Protein AF-A0A7C4IQ72-F1 (afdb_monomer)

Radius of gyration: 12.99 Å; Cα contacts (8 Å, |Δi|>4): 102; chains: 1; bounding box: 28×21×35 Å

Structure (mmCIF, N/CA/C/O backbone):
data_AF-A0A7C4IQ72-F1
#
_entry.id   AF-A0A7C4IQ72-F1
#
loop_
_atom_site.group_PDB
_atom_site.id
_atom_site.type_symbol
_atom_site.label_atom_id
_atom_site.label_alt_id
_atom_site.label_comp_id
_atom_site.label_asym_id
_atom_site.label_entity_id
_atom_site.label_seq_id
_atom_site.pdbx_PDB_ins_code
_atom_site.Cartn_x
_atom_site.Cartn_y
_atom_site.Cartn_z
_atom_site.occupancy
_atom_site.B_iso_or_equiv
_atom_site.auth_seq_id
_atom_site.auth_comp_id
_atom_site.auth_asym_id
_atom_site.auth_atom_id
_atom_site.pdbx_PDB_model_num
ATOM 1 N N . MET A 1 1 ? -16.117 -6.441 -17.217 1.00 32.41 1 MET A N 1
ATOM 2 C CA . MET A 1 1 ? -16.777 -7.137 -16.092 1.00 32.41 1 MET A CA 1
ATOM 3 C C . MET A 1 1 ? -15.664 -7.596 -15.160 1.00 32.41 1 MET A C 1
ATOM 5 O O . MET A 1 1 ? -14.879 -8.441 -15.565 1.00 32.41 1 MET A O 1
ATOM 9 N N . LEU A 1 2 ? -15.478 -6.924 -14.019 1.00 40.91 2 LEU A N 1
ATOM 10 C CA . LEU A 1 2 ? -14.376 -7.189 -13.083 1.00 40.91 2 LEU A CA 1
ATOM 11 C C . LEU A 1 2 ? -14.526 -8.611 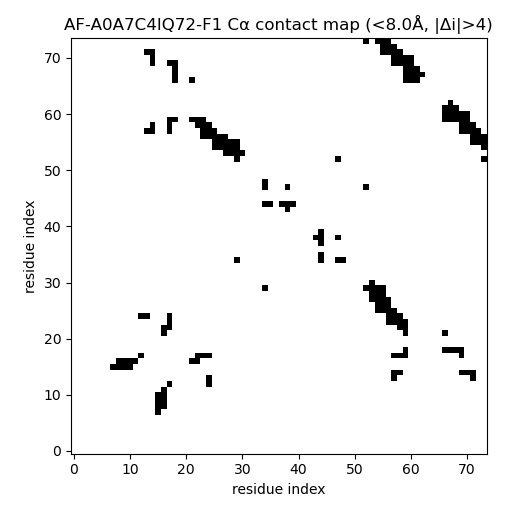-12.528 1.00 40.91 2 LEU A C 1
ATOM 13 O O . LEU A 1 2 ? -15.367 -8.853 -11.668 1.00 40.91 2 LEU A O 1
ATOM 17 N N . ALA A 1 3 ? -13.764 -9.562 -13.065 1.00 40.75 3 ALA A N 1
ATOM 18 C CA . ALA A 1 3 ? -13.679 -10.893 -12.491 1.00 40.75 3 ALA A CA 1
ATOM 19 C C . ALA A 1 3 ? -13.064 -10.763 -11.092 1.00 40.75 3 ALA A C 1
ATOM 21 O O . ALA A 1 3 ? -11.960 -10.234 -10.943 1.00 40.75 3 ALA A O 1
ATOM 22 N N . LEU A 1 4 ? -13.789 -11.234 -10.076 1.00 48.78 4 LEU A N 1
ATOM 23 C CA . LEU A 1 4 ? -13.262 -11.482 -8.737 1.00 48.78 4 LEU A CA 1
ATOM 24 C C . LEU A 1 4 ? -12.222 -12.604 -8.848 1.00 48.78 4 LEU A C 1
ATOM 26 O O . LEU A 1 4 ? -12.508 -13.774 -8.611 1.00 48.78 4 LEU A O 1
ATOM 30 N N . HIS A 1 5 ? -11.014 -12.254 -9.280 1.00 52.09 5 HIS A N 1
ATOM 31 C CA . HIS A 1 5 ? -9.857 -13.116 -9.106 1.00 52.09 5 HIS A CA 1
ATOM 32 C C . HIS A 1 5 ? -9.623 -13.262 -7.602 1.00 52.09 5 HIS A C 1
ATOM 34 O O . HIS A 1 5 ? -9.633 -12.237 -6.917 1.00 52.09 5 HIS A O 1
ATOM 40 N N . PRO A 1 6 ? -9.415 -14.480 -7.068 1.00 57.31 6 PRO A N 1
ATOM 41 C CA . PRO A 1 6 ? -9.172 -14.650 -5.647 1.00 57.31 6 PRO A CA 1
ATOM 42 C C . PRO A 1 6 ? -7.970 -13.799 -5.249 1.00 57.31 6 PRO A C 1
ATOM 44 O O . P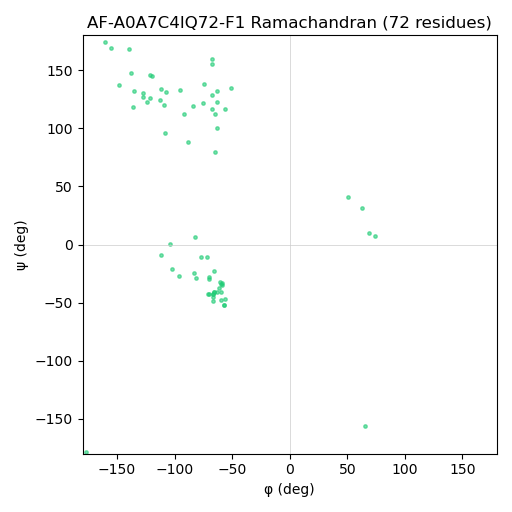RO A 1 6 ? -6.862 -13.907 -5.784 1.00 57.31 6 PRO A O 1
ATOM 47 N N . LEU A 1 7 ? -8.254 -12.841 -4.384 1.00 69.81 7 LEU A N 1
ATOM 48 C CA . LEU A 1 7 ? -7.294 -11.908 -3.850 1.00 69.81 7 LEU A CA 1
ATOM 49 C C . LEU A 1 7 ? -6.621 -12.616 -2.681 1.00 69.81 7 LEU A C 1
ATOM 51 O O . LEU A 1 7 ? -7.316 -13.029 -1.760 1.00 69.81 7 LEU A O 1
ATOM 55 N N . ASP A 1 8 ? -5.303 -12.811 -2.755 1.00 82.00 8 ASP A N 1
ATOM 56 C CA . ASP A 1 8 ? -4.547 -13.393 -1.650 1.00 82.00 8 ASP A CA 1
ATOM 57 C C . ASP A 1 8 ? -4.615 -12.423 -0.452 1.00 82.00 8 ASP A C 1
ATOM 59 O O . ASP A 1 8 ? -4.108 -11.295 -0.548 1.00 82.00 8 ASP A O 1
ATOM 63 N N . PRO A 1 9 ? -5.299 -12.817 0.639 1.00 84.31 9 PRO A N 1
ATOM 64 C CA . PRO A 1 9 ? -5.535 -11.949 1.778 1.00 84.31 9 PRO A CA 1
ATOM 65 C C . PRO A 1 9 ? -4.271 -11.706 2.597 1.00 84.31 9 PRO A C 1
ATOM 67 O O . PRO A 1 9 ? -4.315 -10.812 3.438 1.00 84.31 9 PRO A O 1
ATOM 70 N N . ASP A 1 10 ? -3.179 -12.439 2.356 1.00 87.88 10 ASP A N 1
ATOM 71 C CA . ASP A 1 10 ? -1.935 -12.387 3.127 1.00 87.88 10 ASP A CA 1
ATOM 72 C C . ASP A 1 10 ? -0.810 -11.622 2.422 1.00 87.88 10 ASP A C 1
ATOM 74 O O . ASP A 1 10 ? 0.255 -11.417 3.010 1.00 87.88 10 ASP A O 1
ATOM 78 N N . LEU A 1 11 ? -1.058 -11.085 1.218 1.00 86.38 11 LEU A N 1
ATOM 79 C CA . LEU A 1 11 ? -0.069 -10.269 0.508 1.00 86.38 11 LEU A CA 1
ATOM 80 C C . LEU A 1 11 ? 0.490 -9.157 1.417 1.00 86.38 11 LEU A C 1
ATOM 82 O O . LEU A 1 11 ? -0.277 -8.492 2.132 1.00 86.38 11 LEU A O 1
ATOM 86 N N . PRO A 1 12 ? 1.820 -8.948 1.425 1.00 88.44 12 PRO A N 1
ATOM 87 C CA . PRO A 1 12 ? 2.473 -7.999 2.325 1.00 88.44 12 PRO A CA 1
ATOM 88 C C . PRO A 1 12 ? 2.425 -6.547 1.821 1.00 88.44 12 PRO A C 1
ATOM 90 O O . PRO A 1 12 ? 3.031 -5.677 2.442 1.00 88.44 12 PRO A O 1
ATOM 93 N N . TYR A 1 13 ? 1.707 -6.284 0.727 1.00 87.31 13 TYR A N 1
ATOM 94 C CA . TYR A 1 13 ? 1.570 -4.988 0.058 1.00 87.31 13 TYR A CA 1
ATOM 95 C C . TYR A 1 13 ? 0.128 -4.758 -0.417 1.00 87.31 13 TYR A C 1
ATOM 97 O O . TYR A 1 13 ? -0.688 -5.683 -0.437 1.00 87.31 13 TYR A O 1
ATOM 105 N N . GLY A 1 14 ? -0.187 -3.529 -0.817 1.00 89.50 14 GLY A N 1
ATOM 106 C CA . GLY A 1 14 ? -1.469 -3.105 -1.369 1.00 89.50 14 GLY A CA 1
ATOM 107 C C . GLY A 1 14 ? -2.628 -3.185 -0.375 1.00 89.50 14 GLY A C 1
ATOM 108 O O . GLY A 1 14 ? -2.449 -3.173 0.846 1.00 89.50 14 GLY A O 1
ATOM 109 N N . TYR A 1 15 ? -3.851 -3.289 -0.902 1.00 91.19 15 TYR A N 1
ATOM 110 C CA . TYR A 1 15 ? -5.051 -3.325 -0.064 1.00 91.19 15 TYR A CA 1
ATOM 111 C C . TYR A 1 15 ? -5.086 -4.491 0.947 1.00 91.19 15 TYR A C 1
ATOM 113 O O . TYR A 1 15 ? -5.588 -4.237 2.038 1.00 91.19 15 TYR A O 1
ATOM 121 N N . PRO A 1 16 ? -4.549 -5.715 0.713 1.00 92.06 16 PRO A N 1
ATOM 122 C CA . PRO A 1 16 ? -4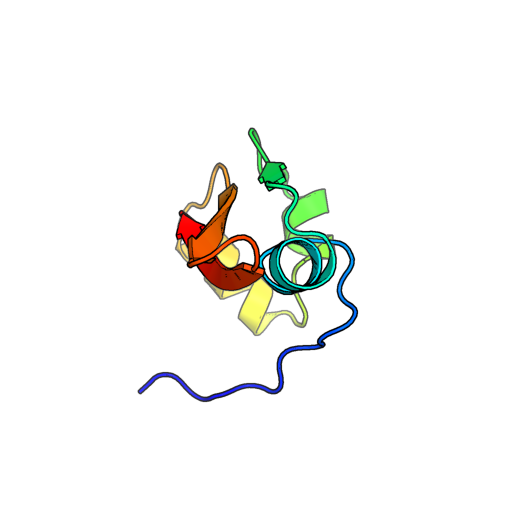.549 -6.760 1.741 1.00 92.06 16 PRO A CA 1
ATOM 123 C C . PRO A 1 16 ? -3.796 -6.335 3.003 1.00 92.06 16 PRO A C 1
ATOM 125 O O . PRO A 1 16 ? -4.341 -6.417 4.104 1.00 92.06 16 PRO A O 1
ATOM 128 N N . LYS A 1 17 ? -2.582 -5.790 2.847 1.00 93.38 17 LYS A N 1
ATOM 129 C CA . LYS A 1 17 ? -1.797 -5.237 3.958 1.00 93.38 17 LYS A CA 1
ATOM 130 C C . LYS A 1 17 ? -2.572 -4.138 4.683 1.00 93.38 17 LYS A C 1
ATOM 132 O O . LYS A 1 17 ? -2.748 -4.226 5.894 1.00 93.38 17 LYS A O 1
ATOM 137 N N . VAL A 1 18 ? -3.079 -3.148 3.942 1.00 95.88 18 VAL A N 1
ATOM 138 C CA . VAL A 1 18 ? -3.801 -1.989 4.499 1.00 95.88 18 VAL A CA 1
ATOM 139 C C . VAL A 1 18 ? -5.071 -2.409 5.246 1.00 95.88 18 VAL A C 1
ATOM 141 O O . VAL A 1 18 ? -5.389 -1.845 6.291 1.00 95.88 18 VAL A O 1
ATOM 144 N N . LEU A 1 19 ? -5.795 -3.416 4.754 1.00 94.81 19 LEU A N 1
ATOM 145 C CA . LEU A 1 19 ? -6.974 -3.957 5.431 1.00 94.81 19 LEU A CA 1
ATOM 146 C C . LEU A 1 19 ? -6.611 -4.647 6.753 1.00 94.81 19 LEU A C 1
ATOM 148 O O . LEU A 1 19 ? -7.314 -4.440 7.742 1.00 94.81 19 LEU A O 1
ATOM 152 N N . ARG A 1 20 ? -5.523 -5.435 6.786 1.00 93.94 20 ARG A N 1
ATOM 153 C CA . ARG A 1 20 ? -5.074 -6.145 7.998 1.00 93.94 20 ARG A CA 1
ATOM 154 C C . ARG A 1 20 ? -4.500 -5.201 9.053 1.00 93.94 20 ARG A C 1
ATOM 156 O O . ARG A 1 20 ? -4.780 -5.375 10.235 1.00 93.94 20 ARG A O 1
ATOM 163 N N . THR A 1 21 ? -3.687 -4.227 8.646 1.00 95.25 21 THR A N 1
ATOM 164 C CA . THR A 1 21 ? -2.940 -3.367 9.580 1.00 95.25 21 THR A CA 1
ATOM 165 C C . THR A 1 21 ? -3.640 -2.043 9.870 1.00 95.25 21 THR A C 1
ATOM 167 O O . THR A 1 21 ? -3.443 -1.458 10.930 1.00 95.25 21 THR A O 1
ATOM 170 N N . GLY A 1 22 ? -4.459 -1.546 8.941 1.00 96.06 22 GLY A N 1
ATOM 171 C CA . GLY A 1 22 ? -4.957 -0.174 8.973 1.00 96.06 22 GLY A CA 1
ATOM 172 C C . GLY A 1 22 ? -3.875 0.879 8.712 1.00 96.06 22 GLY A C 1
ATOM 173 O O . GLY A 1 22 ? -4.146 2.062 8.900 1.00 96.06 22 GLY A O 1
ATOM 174 N N . GLU A 1 23 ? -2.677 0.480 8.291 1.00 96.88 23 GLU A N 1
ATOM 175 C CA . GLU A 1 23 ? -1.585 1.397 7.962 1.00 96.88 23 GLU A CA 1
ATOM 176 C C . GLU A 1 23 ? -1.574 1.684 6.458 1.00 96.88 23 GLU A C 1
ATOM 178 O O . GLU A 1 23 ? -1.687 0.736 5.679 1.00 96.88 23 GLU A O 1
ATOM 183 N N . PRO A 1 24 ? -1.457 2.954 6.026 1.00 97.00 24 PRO A N 1
ATOM 184 C CA . PRO A 1 24 ? -1.380 3.297 4.611 1.00 97.00 24 PRO A CA 1
ATOM 185 C C . PRO A 1 24 ? -0.079 2.787 3.978 1.00 97.00 24 PRO A C 1
ATOM 187 O O . PRO A 1 24 ? 0.945 2.622 4.641 1.00 97.00 24 PRO A O 1
ATOM 190 N N . GLU A 1 25 ? -0.109 2.580 2.665 1.00 95.62 25 GLU A N 1
ATOM 191 C CA . GLU A 1 25 ? 1.065 2.229 1.872 1.00 95.62 25 GLU A CA 1
ATOM 192 C C . GLU A 1 25 ? 1.212 3.172 0.682 1.00 95.62 25 GLU A C 1
ATOM 194 O O . GLU A 1 25 ? 0.264 3.378 -0.074 1.00 95.62 25 GLU A O 1
ATOM 199 N N . LEU A 1 26 ? 2.417 3.712 0.512 1.00 94.31 26 LEU A N 1
ATOM 200 C CA . LEU A 1 26 ? 2.811 4.514 -0.637 1.00 94.31 26 LEU A CA 1
ATOM 201 C C . LEU A 1 26 ? 4.003 3.845 -1.322 1.00 94.31 26 LEU A C 1
ATOM 203 O O . LEU A 1 26 ? 5.032 3.609 -0.692 1.00 94.31 26 LEU A O 1
ATOM 207 N N . ILE A 1 27 ? 3.861 3.602 -2.619 1.00 91.25 27 ILE A N 1
ATOM 208 C CA . ILE A 1 27 ? 4.941 3.262 -3.539 1.00 91.25 27 ILE A CA 1
ATOM 209 C C . ILE A 1 27 ? 5.141 4.499 -4.423 1.00 91.25 27 ILE A C 1
ATOM 211 O O . ILE A 1 27 ? 4.375 4.693 -5.368 1.00 91.25 27 ILE A O 1
ATOM 215 N N . PRO A 1 28 ? 6.096 5.388 -4.093 1.00 90.25 28 PRO A N 1
ATOM 216 C CA . PRO A 1 28 ? 6.261 6.655 -4.805 1.00 90.25 28 PRO A CA 1
ATOM 217 C C . PRO A 1 28 ? 6.801 6.461 -6.225 1.00 90.25 28 PRO A C 1
ATOM 219 O O . PRO A 1 28 ? 6.506 7.269 -7.099 1.00 90.25 28 PRO A O 1
ATOM 222 N N . GLU A 1 29 ? 7.553 5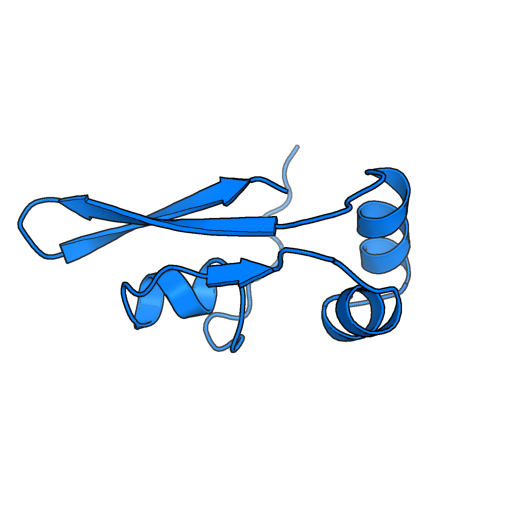.383 -6.444 1.0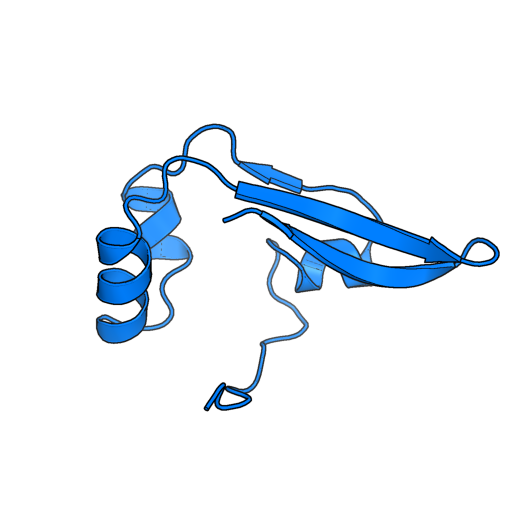0 89.19 29 GLU A N 1
ATOM 223 C CA . GLU A 1 29 ? 8.088 4.985 -7.739 1.00 89.19 29 GLU A CA 1
ATOM 224 C C . GLU A 1 29 ? 7.894 3.477 -7.911 1.00 89.19 29 GLU A C 1
ATOM 226 O O . GLU A 1 29 ? 8.396 2.671 -7.122 1.00 89.19 29 GLU A O 1
ATOM 231 N N . LEU A 1 30 ? 7.120 3.096 -8.923 1.00 85.81 30 LEU A N 1
ATOM 232 C CA . LEU A 1 30 ? 6.887 1.705 -9.281 1.00 85.81 30 LEU A CA 1
ATOM 233 C C . LEU A 1 30 ? 7.970 1.253 -10.267 1.00 85.81 30 LEU A C 1
ATOM 235 O O . LEU A 1 30 ? 7.806 1.359 -11.480 1.00 85.81 30 LEU A O 1
ATOM 239 N N . THR A 1 31 ? 9.094 0.758 -9.746 1.00 84.88 31 THR A N 1
ATOM 240 C CA . THR A 1 31 ? 10.169 0.220 -10.593 1.00 84.88 31 THR A CA 1
ATOM 241 C C . THR A 1 31 ? 9.730 -1.064 -11.302 1.00 84.88 31 THR A C 1
ATOM 243 O O . THR A 1 31 ? 8.813 -1.762 -10.857 1.00 84.88 31 THR A O 1
ATOM 246 N N . GLU A 1 32 ? 10.418 -1.429 -12.387 1.00 81.25 3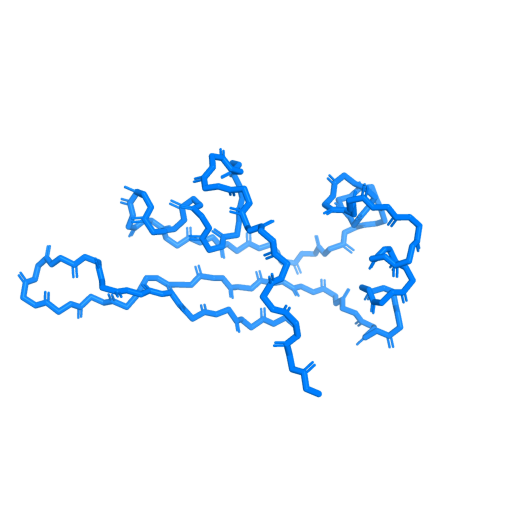2 GLU A N 1
ATOM 247 C CA . GLU A 1 32 ? 10.144 -2.675 -13.117 1.00 81.25 32 GLU A CA 1
ATOM 248 C C . GLU A 1 32 ? 10.291 -3.915 -12.215 1.00 81.25 32 GLU A C 1
ATOM 250 O O . GLU A 1 32 ? 9.536 -4.880 -12.332 1.00 81.25 32 GLU A O 1
ATOM 255 N N . GLU A 1 33 ? 11.228 -3.885 -11.268 1.00 82.44 33 GLU A N 1
ATOM 256 C CA . GLU A 1 33 ? 11.448 -4.962 -10.299 1.00 82.44 33 GLU A CA 1
ATOM 257 C C . GLU A 1 33 ? 10.262 -5.107 -9.342 1.00 82.44 33 GLU A C 1
ATOM 259 O O . GLU A 1 33 ? 9.808 -6.225 -9.089 1.00 82.44 33 GLU A O 1
ATOM 264 N N . ILE A 1 34 ? 9.711 -3.985 -8.863 1.00 81.88 34 ILE A N 1
ATOM 265 C CA . ILE A 1 34 ? 8.515 -3.977 -8.013 1.00 81.88 34 ILE A CA 1
ATOM 266 C C . ILE A 1 34 ? 7.301 -4.455 -8.814 1.00 81.88 34 ILE A C 1
ATOM 268 O O . ILE A 1 34 ? 6.552 -5.308 -8.337 1.00 81.88 34 ILE A O 1
ATOM 272 N N . ALA A 1 35 ? 7.124 -3.972 -10.048 1.00 79.00 35 ALA A N 1
ATOM 273 C CA . ALA A 1 35 ? 6.043 -4.411 -10.928 1.00 79.00 35 ALA A CA 1
ATOM 274 C C . ALA A 1 35 ? 6.121 -5.921 -11.215 1.00 79.00 35 ALA A C 1
ATOM 276 O O . ALA A 1 35 ? 5.109 -6.621 -11.169 1.00 79.00 35 ALA A O 1
ATOM 277 N N . ARG A 1 36 ? 7.331 -6.449 -11.434 1.00 80.38 36 ARG A N 1
ATOM 278 C CA . ARG A 1 36 ? 7.589 -7.880 -11.632 1.00 80.38 36 ARG A CA 1
ATOM 279 C C . ARG A 1 36 ? 7.289 -8.701 -10.379 1.00 80.38 36 ARG A C 1
ATOM 281 O O . ARG A 1 36 ? 6.701 -9.770 -10.501 1.00 80.38 36 ARG A O 1
ATOM 288 N N . ALA A 1 37 ? 7.650 -8.205 -9.196 1.00 80.25 37 ALA A N 1
ATOM 289 C CA . ALA A 1 37 ? 7.353 -8.860 -7.921 1.00 80.25 37 ALA A CA 1
ATOM 290 C C . ALA A 1 37 ? 5.853 -8.823 -7.560 1.00 80.25 37 ALA A C 1
ATOM 292 O O . ALA A 1 37 ? 5.353 -9.728 -6.891 1.00 80.25 37 ALA A O 1
ATOM 293 N N . ALA A 1 38 ? 5.129 -7.792 -8.006 1.00 75.81 38 ALA A N 1
ATOM 294 C CA . ALA A 1 38 ? 3.686 -7.648 -7.808 1.00 75.81 38 ALA A CA 1
ATOM 295 C C . ALA A 1 38 ? 2.850 -8.421 -8.847 1.00 75.81 38 ALA A C 1
ATOM 297 O O . ALA A 1 38 ? 1.689 -8.777 -8.603 1.00 75.81 38 ALA A O 1
ATOM 298 N N . ALA A 1 39 ? 3.420 -8.687 -10.024 1.00 79.69 39 ALA A N 1
ATOM 299 C CA . ALA A 1 39 ? 2.760 -9.440 -11.073 1.00 79.69 39 ALA A CA 1
ATOM 300 C C . ALA A 1 39 ? 2.576 -10.906 -10.658 1.00 79.69 39 ALA A C 1
ATOM 302 O O . ALA A 1 39 ? 3.505 -11.613 -10.285 1.00 79.69 39 ALA A O 1
ATOM 303 N N . ARG A 1 40 ? 1.340 -11.392 -10.782 1.00 74.38 40 ARG A N 1
ATOM 304 C CA . ARG A 1 40 ? 0.989 -12.788 -10.463 1.00 74.38 40 ARG A CA 1
ATOM 305 C C . ARG A 1 40 ? 1.330 -13.728 -11.611 1.00 74.38 40 ARG A C 1
ATOM 307 O O . ARG A 1 40 ? 1.529 -14.920 -11.420 1.00 74.38 40 ARG A O 1
ATOM 314 N N . ASN A 1 41 ? 1.299 -13.182 -12.819 1.00 79.31 41 ASN A N 1
ATOM 315 C CA . ASN A 1 41 ? 1.611 -13.848 -14.065 1.00 79.31 41 ASN A CA 1
ATOM 316 C C . ASN A 1 41 ? 1.920 -12.786 -15.130 1.00 79.31 41 ASN A C 1
ATOM 318 O O . ASN A 1 41 ? 1.755 -11.582 -14.915 1.00 79.31 41 ASN A O 1
ATOM 322 N N . GLU A 1 42 ? 2.341 -13.262 -16.293 1.00 78.75 42 GLU A N 1
ATOM 323 C CA . GLU A 1 42 ? 2.715 -12.437 -17.438 1.00 78.75 42 GLU A CA 1
ATOM 324 C C . GLU A 1 42 ? 1.559 -11.560 -17.961 1.00 78.75 42 GLU A C 1
ATOM 326 O O . GLU A 1 42 ? 1.780 -10.433 -18.396 1.00 78.75 42 GLU A O 1
ATOM 331 N N . GLU A 1 43 ? 0.311 -12.027 -17.870 1.00 80.62 43 GLU A N 1
ATOM 332 C CA . GLU A 1 43 ? -0.860 -11.237 -18.266 1.00 80.62 43 GLU A CA 1
ATOM 333 C C . GLU A 1 43 ? -1.113 -10.072 -17.296 1.00 80.62 43 GLU A C 1
ATOM 335 O O . GLU A 1 43 ? -1.375 -8.947 -17.723 1.00 80.62 43 GLU A O 1
ATOM 340 N N . HIS A 1 44 ? -0.989 -10.314 -15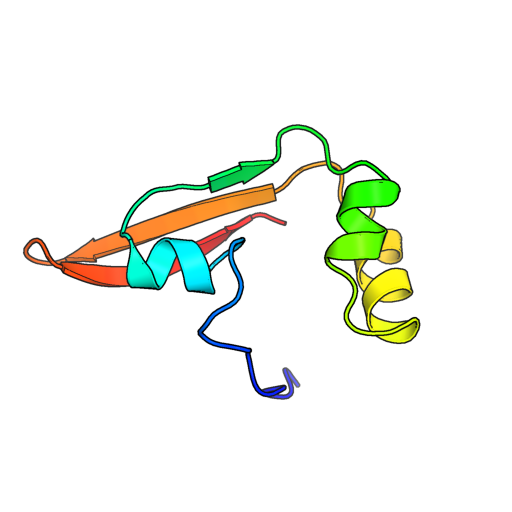.989 1.00 76.44 44 HIS A N 1
ATOM 341 C CA . HIS A 1 44 ? -1.101 -9.286 -14.958 1.00 76.44 44 HIS A CA 1
ATOM 342 C C . HIS A 1 44 ? 0.012 -8.244 -15.110 1.00 76.44 44 HIS A C 1
ATOM 344 O O . HIS A 1 44 ? -0.273 -7.051 -15.040 1.00 76.44 44 HIS A O 1
ATOM 350 N N . ARG A 1 45 ? 1.243 -8.683 -15.410 1.00 78.06 45 ARG A N 1
ATOM 351 C CA . ARG A 1 45 ? 2.380 -7.794 -15.693 1.00 78.06 45 ARG A CA 1
ATOM 352 C C . ARG A 1 45 ? 2.076 -6.845 -16.850 1.00 78.06 45 ARG A C 1
ATOM 354 O O . ARG A 1 45 ? 2.168 -5.635 -16.686 1.00 78.06 45 ARG A O 1
ATOM 361 N N . ARG A 1 46 ? 1.630 -7.382 -17.991 1.00 79.56 46 ARG A N 1
ATOM 362 C CA . ARG A 1 46 ? 1.286 -6.568 -19.170 1.00 79.56 46 ARG A CA 1
ATOM 363 C C . ARG A 1 46 ? 0.176 -5.567 -18.886 1.00 79.56 46 ARG A C 1
ATOM 365 O O . ARG A 1 46 ? 0.198 -4.478 -19.442 1.00 79.56 46 ARG A O 1
ATOM 372 N N . ARG A 1 47 ? -0.784 -5.914 -18.022 1.00 77.69 47 ARG A N 1
ATOM 373 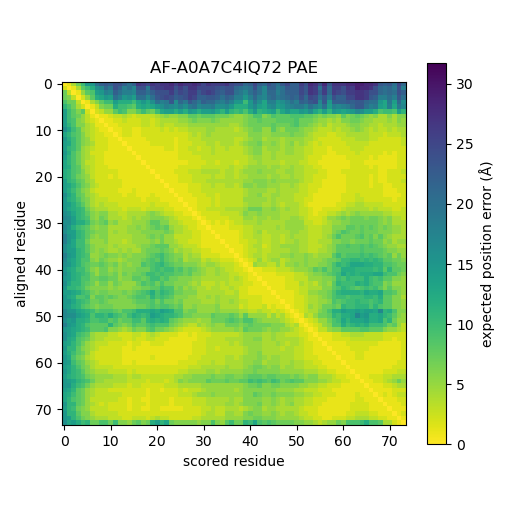C CA . ARG A 1 47 ? -1.832 -4.978 -17.591 1.00 77.69 47 ARG A CA 1
ATOM 374 C C . ARG A 1 47 ? -1.252 -3.838 -16.754 1.00 77.69 47 ARG A C 1
ATOM 376 O O . ARG A 1 47 ? -1.535 -2.691 -17.079 1.00 77.69 47 ARG A O 1
ATOM 383 N N . ILE A 1 48 ? -0.419 -4.140 -15.756 1.00 74.00 48 ILE A N 1
ATOM 384 C CA . ILE A 1 48 ? 0.274 -3.130 -14.934 1.00 74.00 48 ILE A CA 1
ATOM 385 C C . ILE A 1 48 ? 1.103 -2.192 -15.827 1.00 74.00 48 ILE A C 1
ATOM 387 O O . ILE A 1 48 ? 0.978 -0.975 -15.732 1.00 74.00 48 ILE A O 1
ATOM 391 N N . GLU A 1 49 ? 1.871 -2.748 -16.765 1.00 75.38 49 GLU A N 1
ATOM 392 C CA . GLU A 1 49 ? 2.692 -1.971 -17.704 1.00 75.38 49 GLU A CA 1
ATOM 393 C C . GLU A 1 49 ? 1.848 -1.135 -18.673 1.00 75.38 49 GLU A C 1
ATOM 395 O O . GLU A 1 49 ? 2.163 0.026 -18.924 1.00 75.38 49 GLU A O 1
ATOM 400 N N . SER A 1 50 ? 0.741 -1.685 -19.186 1.00 77.06 50 SER A N 1
ATOM 401 C CA . SER A 1 50 ? -0.141 -0.972 -20.123 1.00 77.06 50 SER A CA 1
ATOM 402 C C . SER A 1 50 ? -0.839 0.240 -19.509 1.00 77.06 50 SER A C 1
ATOM 404 O O . SER A 1 50 ? -1.236 1.145 -20.239 1.00 77.06 50 SER A O 1
ATOM 406 N N . LEU A 1 51 ? -0.984 0.268 -18.181 1.00 73.75 51 LEU A N 1
ATOM 407 C CA . LEU A 1 51 ? -1.562 1.399 -17.460 1.00 73.75 51 LEU A CA 1
ATOM 408 C C . LEU A 1 51 ? -0.574 2.569 -17.330 1.00 73.75 51 LEU A C 1
ATOM 410 O O . LEU A 1 51 ? -0.989 3.656 -16.941 1.00 73.75 51 LEU A O 1
ATOM 414 N N . GLY A 1 52 ? 0.710 2.374 -17.665 1.00 73.00 52 GLY A N 1
ATOM 415 C CA . GLY A 1 52 ? 1.743 3.398 -17.492 1.00 73.00 52 GLY A CA 1
ATOM 416 C C . GLY A 1 52 ? 1.938 3.771 -16.022 1.00 73.00 52 GLY A C 1
ATOM 417 O O . GLY A 1 52 ? 2.209 4.927 -15.705 1.00 73.00 52 GLY A O 1
ATOM 418 N N . GLN A 1 53 ? 1.724 2.805 -15.128 1.00 77.69 53 GLN A N 1
ATOM 419 C CA . GLN A 1 53 ? 1.660 3.037 -13.697 1.00 77.69 53 GLN A CA 1
ATOM 420 C C . GLN A 1 53 ? 3.034 3.447 -13.149 1.00 77.69 53 GLN A C 1
ATOM 422 O O . GLN A 1 53 ? 3.978 2.664 -13.200 1.00 77.69 53 GLN A O 1
ATOM 427 N N . VAL A 1 54 ? 3.150 4.670 -12.624 1.00 85.69 54 VAL A N 1
ATOM 428 C CA . VAL A 1 54 ? 4.422 5.207 -12.093 1.00 85.69 54 VAL A CA 1
ATOM 429 C C . VAL A 1 54 ? 4.497 5.181 -10.571 1.00 85.69 54 VAL A C 1
ATOM 431 O O . V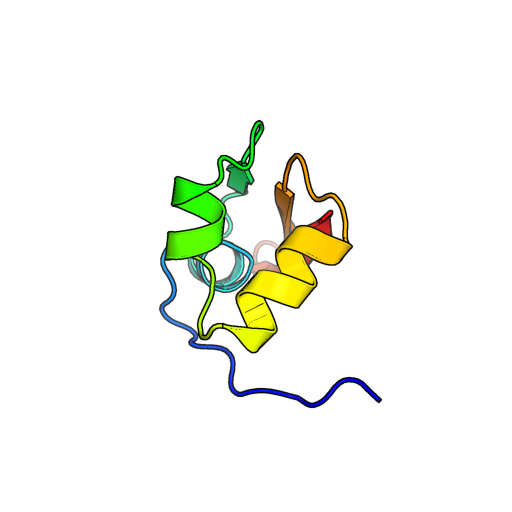AL A 1 54 ? 5.584 5.233 -10.007 1.00 85.69 54 VAL A O 1
ATOM 434 N N . SER A 1 55 ? 3.353 5.107 -9.894 1.00 88.62 55 SER A N 1
ATOM 435 C CA . SER A 1 55 ? 3.255 5.111 -8.438 1.00 88.62 55 SER A CA 1
ATOM 436 C C . SER A 1 55 ? 1.970 4.418 -7.988 1.00 88.62 55 SER A C 1
ATOM 438 O O . SER A 1 55 ? 1.104 4.076 -8.795 1.00 88.62 55 SER A O 1
ATOM 440 N N . SER A 1 56 ? 1.862 4.153 -6.689 1.00 90.62 56 SER A N 1
ATOM 441 C CA . SER A 1 56 ? 0.656 3.586 -6.094 1.00 90.62 56 SER A CA 1
ATOM 442 C C . SER A 1 56 ? 0.475 4.084 -4.670 1.00 90.62 56 SER A C 1
ATOM 444 O O . SER A 1 56 ? 1.426 4.129 -3.890 1.00 90.62 56 SER A O 1
ATOM 446 N N . LEU A 1 57 ? -0.754 4.441 -4.313 1.00 94.00 57 LEU A N 1
ATOM 447 C CA . LEU A 1 57 ? -1.135 4.816 -2.955 1.00 94.00 57 LEU A CA 1
ATOM 448 C C . LEU A 1 57 ? -2.334 3.978 -2.536 1.00 94.00 57 LEU A C 1
ATOM 450 O O . LEU A 1 57 ? -3.361 3.974 -3.210 1.00 94.00 57 LEU A O 1
ATOM 454 N N . CYS A 1 58 ? -2.237 3.318 -1.389 1.00 95.94 58 CYS A N 1
ATOM 455 C CA . CYS A 1 58 ? -3.344 2.600 -0.784 1.00 95.94 58 CYS A CA 1
ATOM 456 C C . CYS A 1 58 ? -3.585 3.104 0.638 1.00 95.94 58 CYS A C 1
ATOM 458 O O . CYS A 1 58 ? -2.698 3.052 1.489 1.00 95.94 58 CYS A O 1
ATOM 460 N N . VAL A 1 59 ? -4.803 3.569 0.912 1.00 98.00 59 VAL A N 1
ATOM 461 C CA . VAL A 1 59 ? -5.182 4.136 2.213 1.00 98.00 59 VAL A CA 1
ATOM 462 C C . VAL A 1 59 ? -6.354 3.378 2.836 1.00 98.00 59 VAL A C 1
ATOM 464 O O . VAL A 1 59 ? -7.236 2.904 2.112 1.00 98.00 59 VAL A O 1
ATOM 467 N N . PRO A 1 60 ? -6.395 3.247 4.174 1.00 97.94 60 PRO A N 1
ATOM 468 C CA . PRO A 1 60 ? -7.500 2.596 4.861 1.00 97.94 60 PRO A CA 1
ATOM 469 C C . PRO A 1 60 ? -8.736 3.501 4.868 1.00 97.94 60 PRO A C 1
ATOM 471 O O . PRO A 1 60 ? -8.660 4.694 5.160 1.00 97.94 60 PRO A O 1
ATOM 474 N N . LEU A 1 61 ? -9.906 2.913 4.637 1.00 98.06 61 LEU A N 1
ATOM 475 C CA . LEU A 1 61 ? -11.188 3.561 4.892 1.00 98.06 61 LEU A CA 1
ATOM 476 C C . LEU A 1 61 ? -11.628 3.194 6.308 1.00 98.06 61 LEU A C 1
ATOM 478 O O . LEU A 1 61 ? -11.911 2.029 6.600 1.00 98.06 61 LEU A O 1
ATOM 482 N N . ARG A 1 62 ? -11.647 4.185 7.205 1.00 97.25 62 ARG A N 1
ATOM 483 C CA . ARG A 1 62 ? -11.941 3.989 8.629 1.00 97.25 62 ARG A CA 1
ATOM 484 C C . ARG A 1 62 ? -13.324 4.519 8.994 1.00 97.25 62 ARG A C 1
ATOM 486 O O . ARG A 1 62 ? -13.658 5.661 8.699 1.00 97.25 62 ARG A O 1
ATOM 493 N N . ALA A 1 63 ? -14.098 3.702 9.703 1.00 97.38 63 ALA A N 1
ATOM 494 C CA . ALA A 1 63 ? -15.375 4.085 10.292 1.00 97.38 63 ALA A CA 1
ATOM 495 C C . ALA A 1 63 ? -15.458 3.552 11.725 1.00 97.38 63 ALA A C 1
ATOM 497 O O . ALA A 1 63 ? -15.168 2.384 11.978 1.00 97.38 63 ALA A O 1
ATOM 498 N N . ARG A 1 64 ? -15.855 4.408 12.677 1.00 95.62 64 ARG A N 1
ATOM 499 C CA . ARG A 1 64 ? -16.005 4.041 14.102 1.00 95.62 64 ARG A CA 1
ATOM 500 C C . ARG A 1 64 ? -14.763 3.333 14.686 1.00 95.62 64 ARG A C 1
ATOM 502 O O . ARG A 1 64 ? -14.886 2.342 15.398 1.00 95.62 64 ARG A O 1
ATOM 509 N N . GLY A 1 65 ? -13.566 3.810 14.336 1.00 93.62 65 GLY A N 1
ATOM 510 C CA . GLY A 1 65 ? -12.294 3.250 14.814 1.00 93.62 65 GLY A CA 1
ATOM 511 C C . GLY A 1 65 ? -11.882 1.909 14.191 1.00 93.62 65 GLY A C 1
ATOM 512 O O . GLY A 1 65 ? -10.901 1.324 14.636 1.00 93.62 65 GLY A O 1
ATOM 513 N N . ARG A 1 66 ? -12.596 1.412 13.170 1.00 94.56 66 ARG A N 1
ATOM 514 C CA . ARG A 1 66 ? -12.282 0.155 12.471 1.00 94.56 66 ARG A CA 1
ATOM 515 C C . ARG A 1 66 ? -12.010 0.401 10.990 1.00 94.56 66 ARG A C 1
ATOM 517 O O . ARG A 1 66 ? -12.653 1.254 10.379 1.00 94.56 66 ARG A O 1
ATOM 524 N N . THR A 1 67 ? -11.084 -0.359 10.413 1.00 96.50 67 THR A N 1
ATOM 525 C CA . THR A 1 67 ? -10.874 -0.400 8.959 1.00 96.50 67 THR A CA 1
ATOM 526 C C . THR A 1 67 ? -12.001 -1.213 8.324 1.00 96.50 67 THR A C 1
ATOM 528 O O . THR A 1 67 ? -12.209 -2.366 8.690 1.00 96.50 67 THR A O 1
ATOM 531 N N . ILE A 1 68 ? -12.751 -0.602 7.406 1.00 96.50 68 ILE A N 1
ATOM 532 C CA . ILE A 1 68 ? -13.900 -1.225 6.719 1.00 96.50 68 ILE A CA 1
ATOM 533 C C . ILE A 1 68 ? -13.646 -1.459 5.226 1.00 96.50 68 ILE A C 1
ATOM 535 O O . ILE A 1 68 ? -14.448 -2.094 4.550 1.00 96.50 68 ILE A O 1
ATOM 539 N N . GLY A 1 69 ? -12.546 -0.920 4.706 1.00 95.12 69 GLY A N 1
ATOM 540 C CA . GLY A 1 69 ? -12.189 -0.981 3.299 1.00 95.12 69 GLY A CA 1
ATOM 541 C C . GLY A 1 69 ? -10.832 -0.334 3.051 1.00 95.12 69 GLY A C 1
ATOM 542 O O . GLY A 1 69 ? -10.187 0.161 3.978 1.00 95.12 69 GLY A O 1
ATOM 543 N N . ALA A 1 70 ? -10.422 -0.313 1.790 1.00 96.31 70 ALA A N 1
ATOM 544 C CA . ALA A 1 70 ? -9.230 0.382 1.333 1.00 96.31 70 ALA A CA 1
ATOM 545 C C . ALA A 1 70 ? -9.527 1.092 0.009 1.00 96.31 70 ALA A C 1
ATOM 547 O O . ALA A 1 70 ? -10.330 0.609 -0.790 1.00 96.31 70 ALA A O 1
ATOM 548 N N . LEU A 1 71 ? -8.880 2.234 -0.203 1.00 94.94 71 LEU A N 1
ATOM 549 C CA . LEU A 1 71 ? -8.892 2.964 -1.464 1.00 94.94 71 LEU A CA 1
ATOM 550 C C . LEU A 1 71 ? -7.491 2.900 -2.061 1.00 94.94 71 LEU A C 1
ATOM 552 O O . LEU A 1 71 ? -6.533 3.302 -1.402 1.00 94.94 71 LEU A O 1
ATOM 556 N N . SER A 1 72 ? -7.388 2.415 -3.296 1.00 91.06 72 SER A N 1
ATOM 557 C CA . SER A 1 72 ? -6.137 2.374 -4.049 1.00 91.06 72 SER A CA 1
ATOM 558 C C . SER A 1 72 ? -6.199 3.347 -5.220 1.00 91.06 72 SER A C 1
ATOM 560 O O . SER A 1 72 ? -7.182 3.368 -5.959 1.00 91.06 72 SER A O 1
ATOM 562 N N . VAL A 1 73 ? -5.138 4.128 -5.381 1.00 88.44 73 VAL A N 1
ATOM 563 C CA . VAL A 1 73 ? -4.850 4.917 -6.576 1.00 88.44 73 VAL A CA 1
ATOM 564 C C . VAL A 1 73 ? -3.658 4.252 -7.239 1.00 88.44 73 VAL A C 1
ATOM 566 O O . VAL A 1 73 ? -2.620 4.078 -6.600 1.00 88.44 73 VAL A O 1
ATOM 569 N N . ALA A 1 74 ? -3.871 3.822 -8.475 1.00 79.81 74 ALA A N 1
ATOM 570 C CA . ALA A 1 74 ? -2.944 3.058 -9.281 1.00 79.81 74 ALA A CA 1
ATOM 571 C C . ALA A 1 74 ? -2.839 3.733 -10.643 1.00 79.81 74 ALA A C 1
ATOM 573 O O . ALA A 1 74 ? -3.902 3.899 -11.281 1.00 79.81 74 ALA A O 1
#

Foldseek 3Di:
DDPPDPDDLPDCDAFSVCQVPVDKDKFQACDLVNLVVPQPDPVSSVVCVVVVDGIKIKHFDDDPRHGPGIDMDD

pLDDT: mean 83.89, std 14.0, range [32.41, 98.06]

Sequence (74 aa):
MLALHPLDPDLPYGYPKVLRTGEPELIPELTEEIARAAARNEEHRRRIESLGQVSSLCVPLRARGRTIGALSVA

Solvent-accessible surface area (backbone atoms only — not comparable to full-atom values): 4464 Å² total; per-residue (Å²): 130,89,74,86,65,88,72,67,69,77,42,90,54,61,58,35,31,18,52,75,69,53,48,65,47,75,39,83,63,51,45,70,68,55,47,57,72,68,30,87,45,74,68,51,34,52,50,51,58,73,66,67,50,53,38,38,39,26,39,47,38,72,56,97,94,37,63,78,41,59,50,74,50,108

Nearest PDB structures (foldseek):
  6ob8-assembly1_A  TM=5.335E-01  e=7.007E-02  [Leptolyngbya] sp. JSC-1
  7lsc-assembly1_D  TM=5.241E-01  e=1.384E-01  Escherichia coli
  5vik-assembly1_A  TM=5.007E-01  e=2.229E-01  Rhodopseudomonas palustris
  1ztu-assembly1_A  TM=5.152E-01  e=1.818E-01  Deinococcus radiodurans
  8afk-assembly1_A  TM=4.886E-01  e=8.701E-01  Rhodopseudomonas palustris CGA009

Mean predicted aligned error: 5.88 Å

Secondary structure (DSSP, 8-state):
----PPP-TT-SSHHHHHHHH---EEESS--HHHHHHH-SSHHHHHHHHHTT---EEEEEEEETTEEEEEEEE-